Protein AF-A0A6P0NH80-F1 (afdb_monomer_lite)

Foldseek 3Di:
DKDFDADPVCNVCGQHPCRCVDPVLVCCVVCVVVVQKDQPAPPPDPVPDDHGSRMIDHCPDPVSVCVPCPPNDDDDDPDDPPDDDDPDDDD

Sequence (91 aa):
YAIDIGDAMTPATNLNPEFENTAAFKWLEKNAAFYSFELSFPRDNPQGISYEPWHWRFVGDTKSLETFYKGKKPTPAPSPPSETPKFEDEV

Radius of gyration: 17.49 Å; chains: 1; bounding box: 55×38×39 Å

pLDDT: mean 85.86, std 18.64, range [38.41, 98.75]

Secondary structure (DSSP, 8-state):
-EEE---TT-GGGTTSGGGGGSHHHHHHHHHGGGGTEEESS-TT-TT-PPP-TTEEEE--SHHHHHHHHTTS--PPPPPPP----------

Structure (mmCIF, N/CA/C/O backbone):
data_AF-A0A6P0NH80-F1
#
_entry.id   AF-A0A6P0NH80-F1
#
loop_
_atom_site.group_PDB
_atom_site.id
_atom_site.type_symbol
_atom_site.label_atom_id
_atom_site.label_alt_id
_atom_site.label_comp_id
_atom_site.label_asym_id
_atom_site.label_entity_id
_atom_site.label_seq_id
_atom_site.pdbx_PDB_ins_code
_atom_site.Cartn_x
_atom_site.Cartn_y
_atom_site.Cartn_z
_atom_site.occupancy
_atom_site.B_iso_or_equiv
_atom_site.auth_seq_id
_atom_site.auth_comp_id
_atom_site.auth_asym_id
_atom_site.auth_atom_id
_atom_site.pdbx_PDB_model_num
ATOM 1 N N . TYR A 1 1 ? -2.667 -0.599 11.999 1.00 86.50 1 TYR A N 1
ATOM 2 C CA . TYR A 1 1 ? -1.484 -1.418 11.675 1.00 86.50 1 TYR A CA 1
ATOM 3 C C . TYR A 1 1 ? -1.196 -1.297 10.192 1.00 86.50 1 TYR A C 1
ATOM 5 O O . TYR A 1 1 ? -2.162 -1.178 9.447 1.00 86.50 1 TYR A O 1
ATOM 13 N N . ALA A 1 2 ? 0.069 -1.289 9.773 1.00 95.19 2 ALA A N 1
ATOM 14 C CA . ALA A 1 2 ? 0.437 -1.178 8.362 1.00 95.19 2 ALA A CA 1
ATOM 15 C C . ALA A 1 2 ? 1.689 -1.995 8.030 1.00 95.19 2 ALA A C 1
ATOM 17 O O . ALA A 1 2 ? 2.459 -2.333 8.932 1.00 95.19 2 ALA A O 1
ATOM 18 N N . ILE A 1 3 ? 1.841 -2.322 6.750 1.00 97.38 3 ILE A N 1
ATOM 19 C CA . ILE A 1 3 ? 2.942 -3.101 6.190 1.00 97.38 3 ILE A CA 1
ATOM 20 C C . ILE A 1 3 ? 3.300 -2.569 4.801 1.00 97.38 3 ILE A C 1
ATOM 22 O O . ILE A 1 3 ? 2.416 -2.165 4.042 1.00 97.38 3 ILE A O 1
ATOM 26 N N . ASP A 1 4 ? 4.590 -2.620 4.475 1.00 98.44 4 ASP A N 1
ATOM 27 C CA . ASP A 1 4 ? 5.087 -2.348 3.132 1.00 98.44 4 ASP A CA 1
ATOM 28 C C . ASP A 1 4 ? 5.225 -3.662 2.354 1.00 98.44 4 ASP A C 1
ATOM 30 O O . ASP A 1 4 ? 5.849 -4.617 2.824 1.00 98.44 4 ASP A O 1
ATOM 34 N N . ILE A 1 5 ? 4.620 -3.719 1.170 1.00 98.19 5 ILE A N 1
ATOM 35 C CA . ILE A 1 5 ? 4.582 -4.898 0.302 1.00 98.19 5 ILE A CA 1
ATOM 36 C C . ILE A 1 5 ? 5.338 -4.590 -0.993 1.00 98.19 5 ILE A C 1
ATOM 38 O O . ILE A 1 5 ? 5.202 -3.510 -1.563 1.00 98.19 5 ILE A O 1
ATOM 42 N N . GLY A 1 6 ? 6.131 -5.556 -1.455 1.00 97.69 6 GLY A N 1
ATOM 43 C CA . GLY A 1 6 ? 6.854 -5.509 -2.726 1.00 97.69 6 GLY A CA 1
ATOM 44 C C . GLY A 1 6 ? 6.518 -6.694 -3.632 1.00 97.69 6 GLY A C 1
ATOM 45 O O . GLY A 1 6 ? 5.787 -7.602 -3.233 1.00 97.69 6 GLY A O 1
ATOM 46 N N . ASP A 1 7 ? 7.071 -6.701 -4.846 1.00 98.06 7 ASP A N 1
ATOM 47 C CA . ASP A 1 7 ? 6.930 -7.811 -5.797 1.00 98.06 7 ASP A CA 1
ATOM 48 C C . ASP A 1 7 ? 8.249 -8.591 -5.860 1.00 98.06 7 ASP A C 1
ATOM 50 O O . ASP A 1 7 ? 9.293 -8.059 -6.243 1.00 98.06 7 ASP A O 1
ATOM 54 N N . ALA A 1 8 ? 8.205 -9.872 -5.492 1.00 97.19 8 ALA A N 1
ATOM 55 C CA . ALA A 1 8 ? 9.375 -10.744 -5.520 1.00 97.19 8 ALA A CA 1
ATOM 56 C C . ALA A 1 8 ? 9.933 -10.953 -6.940 1.00 97.19 8 ALA A C 1
ATOM 58 O O . ALA A 1 8 ? 11.128 -11.208 -7.091 1.00 97.19 8 ALA A O 1
ATOM 59 N N . MET A 1 9 ? 9.094 -10.833 -7.974 1.00 97.94 9 MET A N 1
ATOM 60 C CA . MET A 1 9 ? 9.496 -10.985 -9.375 1.00 97.94 9 MET A CA 1
ATOM 61 C C . MET A 1 9 ? 10.122 -9.711 -9.947 1.00 97.94 9 MET A C 1
ATOM 63 O O . MET A 1 9 ? 10.865 -9.780 -10.925 1.00 97.94 9 MET A O 1
ATOM 67 N N . THR A 1 10 ? 9.860 -8.554 -9.337 1.00 97.50 10 THR A N 1
ATOM 68 C CA . THR A 1 10 ? 10.414 -7.258 -9.750 1.00 97.50 10 THR A CA 1
ATOM 69 C C . THR A 1 10 ? 10.933 -6.466 -8.545 1.00 97.50 10 THR A C 1
ATOM 71 O O . THR A 1 10 ? 10.484 -5.351 -8.300 1.00 97.50 10 THR A O 1
ATOM 74 N N . PRO A 1 11 ? 11.928 -6.968 -7.790 1.00 97.38 11 PRO A N 1
ATOM 75 C CA . PRO A 1 11 ? 12.356 -6.350 -6.530 1.00 97.38 11 PRO A CA 1
ATOM 76 C C . PRO A 1 11 ? 12.913 -4.926 -6.691 1.00 97.38 11 PRO A C 1
ATOM 78 O O . PRO A 1 11 ? 12.935 -4.160 -5.732 1.00 97.38 11 PRO A O 1
ATOM 81 N N . ALA A 1 12 ? 13.331 -4.550 -7.905 1.00 97.94 12 ALA A N 1
ATOM 82 C CA . ALA A 1 12 ? 13.752 -3.189 -8.236 1.00 97.94 12 ALA A CA 1
ATOM 83 C C . ALA A 1 12 ? 12.632 -2.144 -8.074 1.00 97.94 12 ALA A C 1
ATOM 85 O O . ALA A 1 12 ? 12.925 -0.957 -7.955 1.00 97.94 12 ALA A O 1
ATOM 86 N N . THR A 1 13 ? 11.363 -2.564 -8.059 1.00 98.31 13 THR A N 1
ATOM 87 C CA . THR A 1 13 ? 10.216 -1.673 -7.846 1.00 98.31 13 THR A CA 1
ATOM 88 C C . THR A 1 13 ? 9.837 -1.535 -6.370 1.00 98.31 13 THR A C 1
ATOM 90 O O . THR A 1 13 ? 8.898 -0.813 -6.058 1.00 98.31 13 THR A O 1
ATOM 93 N N . ASN A 1 14 ? 10.505 -2.230 -5.445 1.00 97.69 14 ASN A N 1
ATOM 94 C CA . ASN A 1 14 ? 10.161 -2.161 -4.023 1.00 97.69 14 ASN A CA 1
ATOM 95 C C . ASN A 1 14 ? 10.363 -0.741 -3.477 1.00 97.69 14 ASN A C 1
ATOM 97 O O . ASN A 1 14 ? 11.380 -0.109 -3.757 1.00 97.69 14 ASN A O 1
ATOM 101 N N . LEU A 1 15 ? 9.402 -0.266 -2.675 1.00 97.69 15 LEU A N 1
ATOM 102 C CA . LEU A 1 15 ? 9.395 1.091 -2.105 1.00 97.69 15 LEU A CA 1
ATOM 103 C C . LEU A 1 15 ? 9.529 2.203 -3.166 1.00 97.69 15 LEU A C 1
ATOM 105 O O . LEU A 1 15 ? 10.076 3.273 -2.905 1.00 97.69 15 LEU A O 1
ATOM 109 N N . ASN A 1 16 ? 9.063 1.932 -4.386 1.00 98.00 16 ASN A N 1
ATOM 110 C CA . ASN A 1 16 ? 9.118 2.842 -5.520 1.00 98.00 16 ASN A CA 1
ATOM 111 C C . ASN A 1 16 ? 7.715 2.969 -6.144 1.00 98.00 16 ASN A C 1
ATOM 113 O O . ASN A 1 16 ? 6.995 1.967 -6.193 1.00 98.00 16 ASN A O 1
ATOM 117 N N . PRO A 1 17 ? 7.302 4.155 -6.639 1.00 98.25 17 PRO A N 1
ATOM 118 C CA . PRO A 1 17 ? 6.026 4.320 -7.338 1.00 98.25 17 PRO A CA 1
ATOM 119 C C . PRO A 1 17 ? 5.801 3.325 -8.484 1.00 98.25 17 PRO A C 1
ATOM 121 O O . PRO A 1 17 ? 4.671 2.894 -8.694 1.00 98.25 17 PRO A O 1
ATOM 124 N N . GLU A 1 18 ? 6.870 2.872 -9.145 1.00 98.44 18 GLU A N 1
ATOM 125 C CA . GLU A 1 18 ? 6.819 1.841 -10.190 1.00 98.44 18 GLU A CA 1
ATOM 126 C C . GLU A 1 18 ? 6.262 0.490 -9.708 1.00 98.44 18 GLU A C 1
ATOM 128 O O . GLU A 1 18 ? 5.876 -0.341 -10.533 1.00 98.44 18 GLU A O 1
ATOM 133 N N . PHE A 1 19 ? 6.159 0.257 -8.391 1.00 98.69 19 PHE A N 1
ATOM 134 C CA . PHE A 1 19 ? 5.468 -0.911 -7.841 1.00 98.69 19 PHE A CA 1
ATOM 135 C C . PHE A 1 19 ? 4.031 -1.020 -8.359 1.00 98.69 19 PHE A C 1
ATOM 137 O O . PHE A 1 19 ? 3.542 -2.132 -8.553 1.00 98.69 19 PHE A O 1
ATOM 144 N N . GLU A 1 20 ? 3.373 0.102 -8.666 1.00 98.56 20 GLU A N 1
ATOM 145 C CA . GLU A 1 20 ? 2.001 0.095 -9.178 1.00 98.56 20 GLU A CA 1
ATOM 146 C C . GLU A 1 20 ? 1.837 -0.665 -10.506 1.00 98.56 20 GLU A C 1
ATOM 148 O O . GLU A 1 20 ? 0.778 -1.217 -10.811 1.00 98.56 20 GLU A O 1
ATOM 153 N N . ASN A 1 21 ? 2.914 -0.757 -11.288 1.00 98.38 21 ASN A N 1
ATOM 154 C CA . ASN A 1 21 ? 2.910 -1.412 -12.592 1.00 98.38 21 ASN A CA 1
ATOM 155 C C . ASN A 1 21 ? 3.040 -2.945 -12.495 1.00 98.38 21 ASN A C 1
ATOM 157 O O . ASN A 1 21 ? 2.821 -3.655 -13.487 1.00 98.38 21 ASN A O 1
ATOM 161 N N . THR A 1 22 ? 3.351 -3.465 -11.306 1.00 98.62 22 THR A N 1
ATOM 162 C CA . THR A 1 22 ? 3.654 -4.880 -11.052 1.00 98.62 22 THR A CA 1
ATOM 163 C C . THR A 1 22 ? 2.415 -5.772 -10.987 1.00 98.62 22 THR A C 1
ATOM 165 O O . THR A 1 22 ? 1.274 -5.309 -10.896 1.00 98.62 22 THR A O 1
ATOM 168 N N . ALA A 1 23 ? 2.626 -7.089 -11.042 1.00 98.50 23 ALA A N 1
ATOM 169 C CA . ALA A 1 23 ? 1.541 -8.052 -10.875 1.00 98.50 23 ALA A CA 1
ATOM 170 C C . ALA A 1 23 ? 1.051 -8.091 -9.420 1.00 98.50 23 ALA A C 1
ATOM 172 O O . ALA A 1 23 ? -0.158 -8.184 -9.191 1.00 98.50 23 ALA A O 1
ATOM 173 N N . ALA A 1 24 ? 1.965 -7.970 -8.451 1.00 98.38 24 ALA A N 1
ATOM 174 C CA . ALA A 1 24 ? 1.622 -7.940 -7.033 1.00 98.38 24 ALA A CA 1
ATOM 175 C C . ALA A 1 24 ? 0.706 -6.757 -6.685 1.00 98.38 24 ALA A C 1
ATOM 177 O O . ALA A 1 24 ? -0.334 -6.960 -6.058 1.00 98.38 24 ALA A O 1
ATOM 178 N N . PHE A 1 25 ? 1.020 -5.541 -7.145 1.00 98.56 25 PHE A N 1
ATOM 179 C CA . PHE A 1 25 ? 0.165 -4.380 -6.879 1.00 98.56 25 PHE A CA 1
ATOM 180 C C . PHE A 1 25 ? -1.225 -4.520 -7.508 1.00 98.56 25 PHE A C 1
ATOM 182 O O . PHE A 1 25 ? -2.231 -4.320 -6.830 1.00 98.56 25 PHE A O 1
ATOM 189 N N . LYS A 1 26 ? -1.306 -4.968 -8.767 1.00 98.62 26 LYS A N 1
ATOM 190 C CA . LYS A 1 26 ? -2.594 -5.224 -9.442 1.00 98.62 26 LYS A CA 1
ATOM 191 C C . LYS A 1 26 ? -3.433 -6.280 -8.724 1.00 98.62 26 LYS A C 1
ATOM 193 O O . LYS A 1 26 ? -4.662 -6.249 -8.796 1.00 98.62 26 LYS A O 1
ATOM 198 N N . TRP A 1 27 ? -2.791 -7.244 -8.063 1.00 98.50 27 TRP A N 1
ATOM 199 C CA . TRP A 1 27 ? -3.488 -8.193 -7.203 1.00 98.50 27 TRP A CA 1
ATOM 200 C C . TRP A 1 27 ? -3.999 -7.512 -5.930 1.00 98.50 27 TRP A C 1
ATOM 202 O O . TRP A 1 27 ? -5.162 -7.707 -5.577 1.00 98.50 27 TRP A O 1
ATOM 212 N N . LEU A 1 28 ? -3.188 -6.676 -5.277 1.00 98.62 28 LEU A N 1
ATOM 213 C CA . LEU A 1 28 ? -3.593 -5.940 -4.077 1.00 98.62 28 LEU A CA 1
ATOM 214 C C . LEU A 1 28 ? -4.776 -5.006 -4.348 1.00 98.62 28 LEU A C 1
ATOM 216 O O . LEU A 1 28 ? -5.754 -5.071 -3.611 1.00 98.62 28 LEU A O 1
ATOM 220 N N . GLU A 1 29 ? -4.764 -4.231 -5.436 1.00 98.19 29 GLU A N 1
ATOM 221 C CA . GLU A 1 29 ? -5.899 -3.365 -5.803 1.00 98.19 29 GLU A CA 1
ATOM 222 C C . GLU A 1 29 ? -7.229 -4.123 -5.890 1.00 98.19 29 GLU A C 1
ATOM 224 O O . GLU A 1 29 ? -8.273 -3.599 -5.506 1.00 98.19 29 GLU A O 1
ATOM 229 N N . LYS A 1 30 ? -7.201 -5.374 -6.362 1.00 98.31 30 LYS A N 1
ATOM 230 C CA . LYS A 1 30 ? -8.404 -6.201 -6.533 1.00 98.31 30 LYS A CA 1
ATOM 231 C C . LYS A 1 30 ? -8.817 -6.957 -5.272 1.00 98.31 30 LYS A C 1
ATOM 233 O O . LYS A 1 30 ? -9.993 -7.274 -5.129 1.00 98.31 30 LYS A O 1
ATOM 238 N N . ASN A 1 31 ? -7.871 -7.294 -4.393 1.00 98.44 31 ASN A N 1
ATOM 239 C CA . ASN A 1 31 ? -8.094 -8.274 -3.324 1.00 98.44 31 ASN A CA 1
ATOM 240 C C . ASN A 1 31 ? -7.907 -7.716 -1.911 1.00 98.44 31 ASN A C 1
ATOM 242 O O . ASN A 1 31 ? -8.469 -8.272 -0.972 1.00 98.44 31 ASN A O 1
ATOM 246 N N . ALA A 1 32 ? -7.146 -6.638 -1.718 1.00 98.12 32 ALA A N 1
ATOM 247 C CA . ALA A 1 32 ? -6.768 -6.161 -0.387 1.00 98.12 32 ALA A CA 1
ATOM 248 C C . ALA A 1 32 ? -7.983 -5.883 0.509 1.00 98.12 32 ALA A C 1
ATOM 250 O O . ALA A 1 32 ? -7.997 -6.313 1.662 1.00 98.12 32 ALA A O 1
ATOM 251 N N . ALA A 1 33 ? -9.039 -5.273 -0.039 1.00 96.38 33 ALA A N 1
ATOM 252 C CA . ALA A 1 33 ? -10.264 -4.984 0.704 1.00 96.38 33 ALA A CA 1
ATOM 253 C C . ALA A 1 33 ? -10.938 -6.253 1.262 1.00 96.38 33 ALA A C 1
ATOM 255 O O . ALA A 1 33 ? -11.432 -6.235 2.388 1.00 96.38 33 ALA A O 1
ATOM 256 N N . PHE A 1 34 ? -10.897 -7.375 0.530 1.00 96.81 34 PHE A N 1
ATOM 257 C CA . PHE A 1 34 ? -11.424 -8.665 0.998 1.00 96.81 34 PHE A CA 1
ATOM 258 C C . PHE A 1 34 ? -10.683 -9.170 2.245 1.00 96.81 34 PHE A C 1
ATOM 260 O O . PHE A 1 34 ? -11.283 -9.751 3.145 1.00 96.81 34 PHE A O 1
ATOM 267 N N . TYR A 1 35 ? -9.386 -8.877 2.337 1.00 96.69 35 TYR A N 1
ATOM 268 C CA . TYR A 1 35 ? -8.547 -9.192 3.494 1.00 96.69 35 TYR A CA 1
ATOM 269 C C . TYR A 1 35 ? -8.478 -8.050 4.516 1.00 96.69 35 TYR A C 1
ATOM 271 O O . TYR A 1 35 ? -7.629 -8.065 5.406 1.00 96.69 35 TYR A O 1
ATOM 279 N N . SER A 1 36 ? -9.385 -7.074 4.417 1.00 96.25 36 SER A N 1
ATOM 280 C CA . SER A 1 36 ? -9.446 -5.899 5.291 1.00 96.25 36 SER A CA 1
ATOM 281 C C . SER A 1 36 ? -8.183 -5.033 5.265 1.00 96.25 36 SER A C 1
ATOM 283 O O . SER A 1 36 ? -7.793 -4.474 6.290 1.00 96.25 36 SER A O 1
ATOM 285 N N . PHE A 1 37 ? -7.551 -4.906 4.100 1.00 97.31 37 PHE A N 1
ATOM 286 C CA . PHE A 1 37 ? -6.476 -3.954 3.844 1.00 97.31 37 PHE A CA 1
ATOM 287 C C . PHE A 1 37 ? -6.913 -2.862 2.869 1.00 97.31 37 PHE A C 1
ATOM 289 O O . PHE A 1 37 ? -7.672 -3.107 1.933 1.00 97.31 37 PHE A O 1
ATOM 296 N N . GLU A 1 38 ? -6.372 -1.663 3.051 1.00 96.88 38 GLU A N 1
ATOM 297 C CA . GLU A 1 38 ? -6.509 -0.552 2.110 1.00 96.88 38 GLU A CA 1
ATOM 298 C C . GLU A 1 38 ? -5.182 0.190 1.938 1.00 96.88 38 GLU A C 1
ATOM 300 O O . GLU A 1 38 ? -4.319 0.168 2.822 1.00 96.88 38 GLU A O 1
ATOM 305 N N . LEU A 1 39 ? -5.023 0.858 0.797 1.00 97.88 39 LEU A N 1
ATOM 306 C CA . LEU A 1 39 ? -3.841 1.660 0.515 1.00 97.88 39 LEU A CA 1
ATOM 307 C C . LEU A 1 39 ? -3.825 2.892 1.425 1.00 97.88 39 LEU A C 1
ATOM 309 O O . LEU A 1 39 ? -4.794 3.656 1.462 1.00 97.88 39 LEU A O 1
ATOM 313 N N . SER A 1 40 ? -2.733 3.109 2.161 1.00 96.50 40 SER A N 1
ATOM 314 C CA . SER A 1 40 ? -2.712 4.210 3.130 1.00 96.50 40 SER A CA 1
ATOM 315 C C . SER A 1 40 ? -2.632 5.580 2.480 1.00 96.50 40 SER A C 1
ATOM 317 O O . SER A 1 4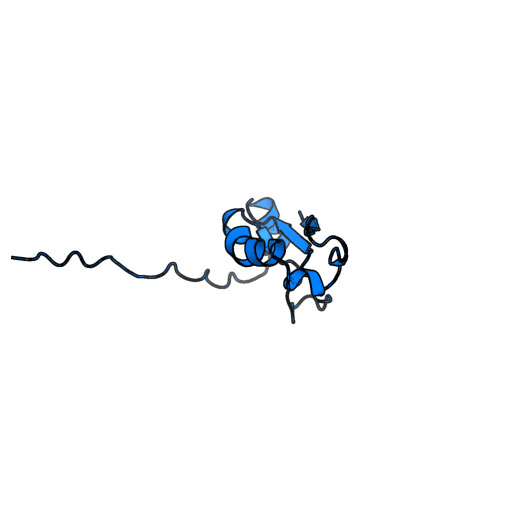0 ? -3.278 6.509 2.974 1.00 96.50 40 SER A O 1
ATOM 319 N N . PHE A 1 41 ? -1.833 5.692 1.417 1.00 97.25 41 PHE A N 1
ATOM 320 C CA . PHE A 1 41 ? -1.476 6.952 0.770 1.00 97.25 41 PHE A CA 1
ATOM 321 C C . PHE A 1 41 ? -1.730 6.873 -0.743 1.00 97.25 41 PHE A C 1
ATOM 323 O O . PHE A 1 41 ? -0.784 6.803 -1.530 1.00 97.25 41 PHE A O 1
ATOM 330 N N . PRO A 1 42 ? -3.006 6.857 -1.179 1.00 97.00 42 PRO A N 1
ATOM 331 C CA . PRO A 1 42 ? -3.338 7.018 -2.590 1.00 97.00 42 PRO A CA 1
ATOM 332 C C . PRO A 1 42 ? -2.917 8.404 -3.097 1.00 97.00 42 PRO A C 1
ATOM 334 O O . PRO A 1 42 ? -2.620 9.315 -2.315 1.00 97.00 42 PRO A O 1
ATOM 337 N N . ARG A 1 43 ? -2.925 8.575 -4.422 1.00 96.69 43 ARG A N 1
ATOM 338 C CA . ARG A 1 43 ? -2.790 9.901 -5.037 1.00 96.69 43 ARG A CA 1
ATOM 339 C C . ARG A 1 43 ? -3.835 10.850 -4.450 1.00 96.69 43 ARG A C 1
ATOM 341 O O . ARG A 1 43 ? -4.960 10.437 -4.176 1.00 96.69 43 ARG A O 1
ATOM 348 N N . ASP A 1 44 ? -3.423 12.092 -4.217 1.00 94.88 44 ASP A N 1
ATOM 349 C CA . ASP A 1 44 ? -4.275 13.158 -3.681 1.00 94.88 44 ASP A CA 1
ATOM 350 C C . ASP A 1 44 ? -4.935 12.830 -2.326 1.00 94.88 44 ASP A C 1
ATOM 352 O O . ASP A 1 44 ? -6.011 13.333 -1.994 1.00 94.88 44 ASP A O 1
ATOM 356 N N . ASN A 1 45 ? -4.297 11.982 -1.508 1.00 93.19 45 ASN A N 1
ATOM 357 C CA . ASN A 1 45 ? -4.797 11.694 -0.168 1.00 93.19 45 ASN A CA 1
ATOM 358 C C . ASN A 1 45 ? -4.841 12.975 0.697 1.00 93.19 45 ASN A C 1
ATOM 360 O O . ASN A 1 45 ? -3.936 13.812 0.638 1.00 93.19 45 ASN A O 1
ATOM 364 N N . PRO A 1 46 ? -5.848 13.122 1.576 1.00 90.25 46 PRO A N 1
ATOM 365 C CA . PRO A 1 46 ? -6.041 14.334 2.377 1.00 90.25 46 PRO A CA 1
ATOM 366 C C . PRO A 1 46 ? -4.955 14.559 3.437 1.00 90.25 46 PRO A C 1
ATOM 368 O O . PRO A 1 46 ? -4.949 15.598 4.091 1.00 90.25 46 PRO A O 1
ATOM 371 N N . GLN A 1 47 ? -4.064 13.587 3.651 1.00 92.00 47 GLN A N 1
ATOM 372 C CA . GLN A 1 47 ? -2.965 13.701 4.609 1.00 92.00 47 GLN A CA 1
ATOM 373 C C . GLN A 1 47 ? -1.768 14.457 4.011 1.00 92.00 47 GLN A C 1
ATOM 375 O O . GLN A 1 47 ? -0.857 14.807 4.756 1.00 92.00 47 GLN A O 1
ATOM 380 N N . GLY A 1 48 ? -1.765 14.721 2.697 1.00 94.69 48 GLY A N 1
ATOM 381 C CA . GLY A 1 48 ? -0.680 15.433 2.016 1.00 94.69 48 GLY A CA 1
ATOM 382 C C . GLY A 1 48 ? 0.620 14.631 1.927 1.00 94.69 48 GLY A C 1
ATOM 383 O O . GLY A 1 48 ? 1.679 15.210 1.699 1.00 94.69 48 GLY A O 1
ATOM 384 N N . ILE A 1 49 ? 0.551 13.314 2.130 1.00 96.38 49 ILE A N 1
ATOM 385 C CA . ILE A 1 49 ? 1.696 12.410 1.995 1.00 96.38 49 ILE A CA 1
ATOM 386 C C . ILE A 1 49 ? 1.841 12.013 0.527 1.00 96.38 49 ILE A C 1
ATOM 388 O O . ILE A 1 49 ? 0.842 11.888 -0.184 1.00 96.38 49 ILE A O 1
ATOM 392 N N . SER A 1 50 ? 3.078 11.822 0.070 1.00 97.50 50 SER A N 1
ATOM 393 C CA . SER A 1 50 ? 3.366 11.327 -1.277 1.00 97.50 50 SER A CA 1
ATOM 394 C C . SER A 1 50 ? 2.642 10.009 -1.562 1.00 97.50 50 SER A C 1
ATOM 396 O O . SER A 1 50 ? 2.292 9.262 -0.654 1.00 97.50 50 SER A O 1
ATOM 398 N N . TYR A 1 51 ? 2.415 9.719 -2.840 1.00 98.38 51 TYR A N 1
ATOM 399 C CA . TYR A 1 51 ? 1.844 8.443 -3.251 1.00 98.38 51 TYR A CA 1
ATOM 400 C C . TYR A 1 51 ? 2.805 7.287 -2.930 1.00 98.38 51 TYR A C 1
ATOM 402 O O . TYR A 1 51 ? 3.941 7.281 -3.406 1.00 98.38 51 TYR A O 1
ATOM 410 N N . GLU A 1 52 ? 2.330 6.309 -2.156 1.00 98.44 52 GLU A N 1
ATOM 411 C CA . GLU A 1 52 ? 3.117 5.151 -1.709 1.00 98.44 52 GLU A CA 1
ATOM 412 C C . GLU A 1 52 ? 2.378 3.837 -2.023 1.00 98.44 52 GLU A C 1
ATOM 414 O O . GLU A 1 52 ? 1.732 3.269 -1.139 1.00 98.44 5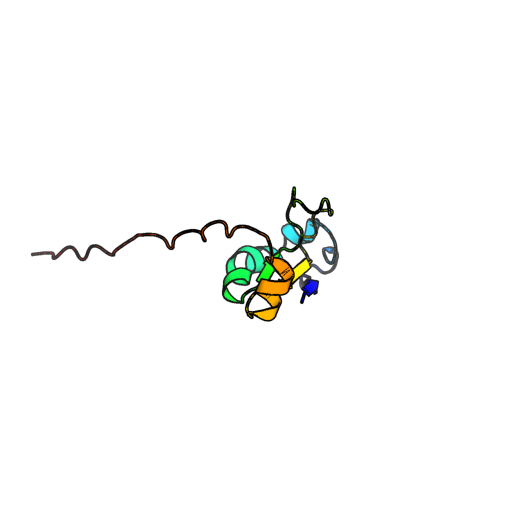2 GLU A O 1
ATOM 419 N N . PRO A 1 53 ? 2.448 3.315 -3.266 1.00 98.56 53 PRO A N 1
ATOM 420 C CA . PRO A 1 53 ? 1.721 2.105 -3.676 1.00 98.56 53 PRO A CA 1
ATOM 421 C C . PRO A 1 53 ? 2.090 0.842 -2.882 1.00 98.56 53 PRO A C 1
ATOM 423 O O . PRO A 1 53 ? 1.352 -0.145 -2.886 1.00 98.56 53 PRO A O 1
ATOM 426 N N . TRP A 1 54 ? 3.235 0.849 -2.203 1.00 98.75 54 TRP A N 1
ATOM 427 C CA . TRP A 1 54 ? 3.709 -0.260 -1.379 1.00 98.75 54 TRP A CA 1
ATOM 428 C C . TRP A 1 54 ? 3.077 -0.296 0.019 1.00 98.75 54 TRP A C 1
ATOM 430 O O . TRP A 1 54 ? 3.152 -1.339 0.660 1.00 98.75 54 TRP A O 1
ATOM 440 N N . HIS A 1 55 ? 2.453 0.786 0.504 1.00 98.62 55 HIS A N 1
ATOM 441 C CA . HIS A 1 55 ? 2.080 0.924 1.915 1.00 98.62 55 HIS A CA 1
ATOM 442 C C . HIS A 1 55 ? 0.592 0.637 2.179 1.00 98.62 55 HIS A C 1
ATOM 444 O O . HIS A 1 55 ? -0.290 1.452 1.884 1.00 98.62 55 HIS A O 1
ATOM 450 N N . TRP A 1 56 ? 0.301 -0.495 2.824 1.00 98.25 56 TRP A N 1
ATOM 451 C CA . TRP A 1 56 ? -1.064 -0.986 3.052 1.00 98.25 56 TRP A CA 1
ATOM 452 C C . TRP A 1 56 ? -1.384 -1.094 4.542 1.00 98.25 56 TRP A C 1
ATOM 454 O O . TRP A 1 56 ? -0.596 -1.625 5.327 1.00 98.25 56 TRP A O 1
ATOM 464 N N . ARG A 1 57 ? -2.568 -0.623 4.951 1.00 97.00 57 ARG A N 1
ATOM 465 C CA . ARG A 1 57 ? -3.034 -0.689 6.345 1.00 97.00 57 ARG A CA 1
ATOM 466 C C . ARG A 1 57 ? -4.193 -1.650 6.528 1.00 97.00 57 ARG A C 1
ATOM 468 O O . ARG A 1 57 ? -5.086 -1.713 5.695 1.00 97.00 57 ARG A O 1
ATOM 475 N N . PHE A 1 58 ? -4.187 -2.350 7.658 1.00 96.19 58 PHE A N 1
ATOM 476 C CA . PHE A 1 58 ? -5.279 -3.222 8.081 1.00 96.19 58 PHE A CA 1
ATOM 477 C C . PHE A 1 58 ? -6.377 -2.422 8.787 1.00 96.19 58 PHE A C 1
ATOM 479 O O . PHE A 1 58 ? -6.071 -1.662 9.709 1.00 96.19 58 PHE A O 1
ATOM 486 N N . VAL A 1 59 ? -7.633 -2.643 8.400 1.00 94.81 59 VAL A N 1
ATOM 487 C CA . VAL A 1 59 ? -8.835 -1.947 8.897 1.00 94.81 59 VAL A CA 1
ATOM 488 C C . VAL A 1 59 ? -9.935 -2.905 9.388 1.00 94.81 59 VAL A C 1
ATOM 490 O O . VAL A 1 59 ? -11.078 -2.497 9.559 1.00 94.81 59 VAL A O 1
ATOM 493 N N . GLY A 1 60 ? -9.620 -4.188 9.597 1.00 91.75 60 GLY A N 1
ATOM 494 C CA . GLY A 1 60 ? -10.624 -5.239 9.826 1.00 91.75 60 GLY A CA 1
ATOM 495 C C . GLY A 1 60 ? -11.123 -5.417 11.261 1.00 91.75 60 GLY A C 1
ATOM 496 O O . GLY A 1 60 ? -12.042 -6.202 11.479 1.00 91.75 60 GLY A O 1
ATOM 497 N N . ASP A 1 61 ? -10.546 -4.729 12.250 1.00 90.06 61 ASP A N 1
ATOM 498 C CA . ASP A 1 61 ? -10.988 -4.816 13.649 1.00 90.06 61 ASP A CA 1
ATOM 499 C C . ASP A 1 61 ? -11.499 -3.469 14.192 1.00 90.06 61 ASP A C 1
ATOM 501 O O . ASP A 1 61 ? -11.120 -2.396 13.715 1.00 90.06 61 ASP A O 1
ATOM 505 N N . THR A 1 62 ? -12.354 -3.501 15.220 1.00 89.81 62 THR A N 1
ATOM 506 C CA . THR A 1 62 ? -12.953 -2.289 15.813 1.00 89.81 62 THR A CA 1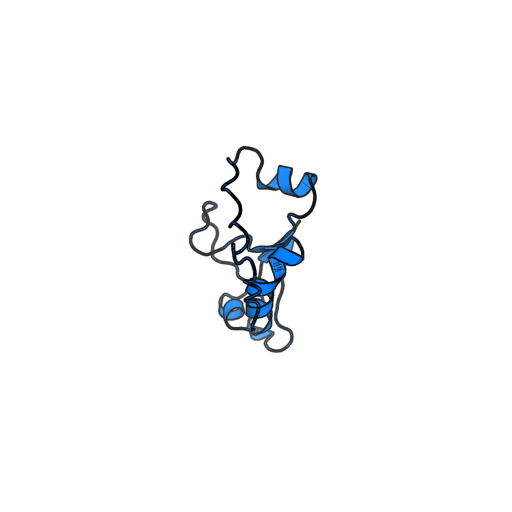
ATOM 507 C C . THR A 1 62 ? -11.902 -1.273 16.251 1.00 89.81 62 THR A C 1
ATOM 509 O O . THR A 1 62 ? -12.096 -0.069 16.095 1.00 89.81 62 THR A O 1
ATOM 512 N N . LYS A 1 63 ? -10.767 -1.748 16.772 1.00 88.56 63 LYS A N 1
ATOM 513 C CA . LYS A 1 63 ? -9.684 -0.886 17.246 1.00 88.56 63 LYS A CA 1
ATOM 514 C C . LYS A 1 63 ? -9.021 -0.147 16.085 1.00 88.56 63 LYS A C 1
ATOM 516 O O . LYS A 1 63 ? -8.734 1.040 16.205 1.00 88.56 63 LYS A O 1
ATOM 521 N N . SER A 1 64 ? -8.783 -0.820 14.967 1.00 89.94 64 SER A N 1
ATOM 522 C CA . SER A 1 64 ? -8.230 -0.255 13.741 1.00 89.94 64 SER A CA 1
ATOM 523 C C . SER A 1 64 ? -9.201 0.747 13.125 1.00 89.94 64 SER A C 1
ATOM 525 O O . SER A 1 64 ? -8.799 1.875 12.850 1.00 89.94 64 SER A O 1
ATOM 527 N N . LEU A 1 65 ? -10.490 0.406 13.036 1.00 87.81 65 LEU A N 1
ATOM 528 C CA . LEU A 1 65 ? -11.527 1.317 12.556 1.00 87.81 65 LEU A CA 1
ATOM 529 C C . LEU A 1 65 ? -11.602 2.586 13.410 1.00 87.81 65 LEU A C 1
ATOM 531 O O . LEU A 1 65 ? -11.609 3.691 12.869 1.00 87.81 65 LEU A O 1
ATOM 535 N N . GLU A 1 66 ? -11.592 2.450 14.738 1.00 89.00 66 GLU A N 1
ATOM 536 C CA . GLU A 1 66 ? -11.547 3.603 15.637 1.00 89.00 66 GLU A CA 1
ATOM 537 C C . GLU A 1 66 ? -10.252 4.403 15.444 1.00 89.00 66 GLU A C 1
ATOM 539 O O . GLU A 1 66 ? -10.289 5.625 15.331 1.00 89.00 66 GLU A O 1
ATOM 544 N N . THR A 1 67 ? -9.104 3.735 15.341 1.00 89.25 67 THR A N 1
ATOM 545 C CA . THR A 1 67 ? -7.810 4.406 15.150 1.00 89.25 67 THR A CA 1
ATOM 546 C C . THR A 1 67 ? -7.787 5.249 13.870 1.00 89.25 67 THR A C 1
ATOM 548 O O . THR A 1 67 ? -7.232 6.346 13.877 1.00 89.25 67 THR A O 1
ATOM 551 N N . PHE A 1 68 ? -8.387 4.767 12.777 1.00 84.31 68 PHE A N 1
ATOM 552 C CA . PHE A 1 68 ? -8.258 5.391 11.454 1.00 84.31 68 PHE A CA 1
ATOM 553 C C . PHE A 1 68 ? -9.412 6.310 11.050 1.00 84.31 68 PHE A C 1
ATOM 555 O O . PHE A 1 68 ? -9.203 7.249 10.272 1.00 84.31 68 PHE A O 1
ATOM 562 N N . TYR A 1 69 ? -10.618 6.067 11.563 1.00 84.31 69 TYR A N 1
ATOM 563 C CA . TYR A 1 69 ? -11.824 6.768 11.113 1.00 84.31 69 TYR A CA 1
ATOM 564 C C . TYR A 1 69 ? -12.573 7.515 12.216 1.00 84.31 69 TYR A C 1
ATOM 566 O O . TYR A 1 69 ? -13.606 8.127 11.937 1.00 84.31 69 TYR A O 1
ATOM 574 N N . LYS A 1 70 ? -12.074 7.545 13.456 1.00 83.94 70 LYS A N 1
ATOM 575 C CA . LYS A 1 70 ? -12.689 8.350 14.521 1.00 83.94 70 LYS A CA 1
ATOM 576 C C . LYS A 1 70 ? -12.802 9.819 14.108 1.00 83.94 70 LYS A C 1
ATOM 578 O O . LYS A 1 70 ? -11.830 10.450 13.706 1.00 83.94 70 LYS A O 1
ATOM 583 N N . GLY A 1 71 ? -14.018 10.358 14.199 1.00 73.94 71 GLY A N 1
ATOM 584 C CA . GLY A 1 71 ? -14.325 11.741 13.819 1.00 73.94 71 GLY A CA 1
ATOM 585 C C . GLY A 1 71 ? -14.513 11.982 12.315 1.00 73.94 71 GLY A C 1
ATOM 586 O O . GLY A 1 71 ? -14.879 13.093 11.935 1.00 73.94 71 GLY A O 1
ATOM 587 N N . LYS A 1 72 ? -14.335 10.969 11.453 1.00 71.06 72 LYS A N 1
ATOM 588 C CA . LYS A 1 72 ? -14.739 11.032 10.040 1.00 71.06 72 LYS A CA 1
ATOM 589 C C . LYS A 1 72 ? -16.195 10.581 9.909 1.00 71.06 72 LYS A C 1
ATOM 591 O O . LYS A 1 72 ? -16.597 9.582 10.500 1.00 71.06 72 LYS A O 1
ATOM 596 N N . LYS A 1 73 ? -17.004 11.307 9.129 1.00 55.78 73 LYS A N 1
ATOM 597 C CA . LYS A 1 73 ? -18.328 10.807 8.724 1.00 55.78 73 LYS A CA 1
ATOM 598 C C . LYS A 1 73 ? -18.099 9.595 7.812 1.00 55.78 73 LYS A C 1
ATOM 600 O O . LYS A 1 73 ? -17.318 9.741 6.871 1.00 55.78 73 LYS A O 1
ATOM 605 N N . PRO A 1 74 ? -18.727 8.432 8.054 1.00 53.88 74 PRO A N 1
ATOM 606 C CA . PRO A 1 74 ? -18.613 7.316 7.130 1.00 53.88 74 PRO A CA 1
ATOM 607 C C . PRO A 1 74 ? -19.212 7.735 5.786 1.00 53.88 74 PRO A C 1
ATOM 609 O O . PRO A 1 74 ? -20.400 8.043 5.688 1.00 53.88 74 PRO A O 1
ATOM 612 N N . THR A 1 75 ? -18.379 7.788 4.751 1.00 54.03 75 THR A N 1
ATOM 613 C CA . THR A 1 75 ? -18.848 7.753 3.366 1.00 54.03 75 THR A CA 1
ATOM 614 C C . THR A 1 75 ? -19.515 6.390 3.172 1.00 54.03 75 T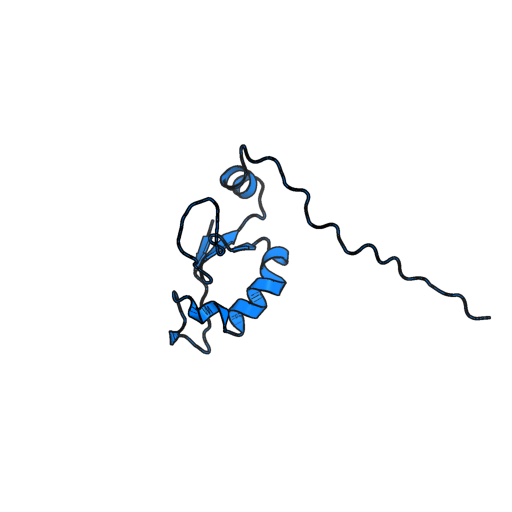HR A C 1
ATOM 616 O O . THR A 1 75 ? -18.947 5.391 3.623 1.00 54.03 75 THR A O 1
ATOM 619 N N . PRO A 1 76 ? -20.718 6.307 2.576 1.00 45.62 76 PRO A N 1
ATOM 620 C CA . PRO A 1 76 ? -21.363 5.018 2.383 1.00 45.62 76 PRO A CA 1
ATOM 621 C C . PRO A 1 76 ? -20.441 4.113 1.563 1.00 45.62 76 PRO A C 1
ATOM 623 O O . PRO A 1 76 ? -19.852 4.551 0.573 1.00 45.62 76 PRO A O 1
ATOM 626 N N . ALA A 1 77 ? -20.293 2.866 2.012 1.00 49.91 77 ALA A N 1
ATOM 627 C CA . ALA A 1 77 ? -19.591 1.840 1.256 1.00 49.91 77 ALA A CA 1
ATOM 628 C C . ALA A 1 77 ? -20.183 1.753 -0.164 1.00 49.91 77 ALA A C 1
ATOM 630 O O . ALA A 1 77 ? -21.396 1.953 -0.318 1.00 49.91 77 ALA A O 1
ATOM 631 N N . PRO A 1 78 ? -19.374 1.452 -1.198 1.00 48.00 78 PRO A N 1
ATOM 632 C CA . PRO A 1 78 ? -19.926 1.140 -2.507 1.00 48.00 78 PRO A CA 1
ATOM 633 C C . PRO A 1 78 ? -20.937 0.004 -2.338 1.00 48.00 78 PRO A C 1
ATOM 635 O O . PRO A 1 78 ? -20.630 -1.038 -1.755 1.00 48.00 78 PRO A O 1
ATOM 638 N N . SER A 1 79 ? -22.172 0.242 -2.776 1.00 38.41 79 SER A N 1
ATOM 639 C CA . SER A 1 79 ? -23.222 -0.768 -2.731 1.00 38.41 79 SER A CA 1
ATOM 640 C C . SER A 1 79 ? -22.763 -1.990 -3.533 1.00 38.41 79 SER A C 1
ATOM 642 O O . SER A 1 79 ? -22.211 -1.808 -4.622 1.00 38.41 79 SER A O 1
ATOM 644 N N . PRO A 1 80 ? -22.965 -3.224 -3.037 1.00 54.53 80 PRO A N 1
ATOM 645 C CA . PRO A 1 80 ? -22.739 -4.401 -3.863 1.00 54.53 80 PRO A CA 1
ATOM 646 C C . PRO A 1 80 ? -23.585 -4.284 -5.144 1.00 54.53 80 PRO A C 1
ATOM 648 O O . PRO A 1 80 ? -24.693 -3.732 -5.084 1.00 54.53 80 PRO A O 1
ATOM 651 N N . PRO A 1 81 ? -23.084 -4.751 -6.303 1.00 51.06 81 PRO A N 1
ATOM 652 C CA . PRO A 1 81 ? -23.831 -4.686 -7.549 1.00 51.06 81 PRO A CA 1
ATOM 653 C C . PRO A 1 81 ? -25.208 -5.320 -7.354 1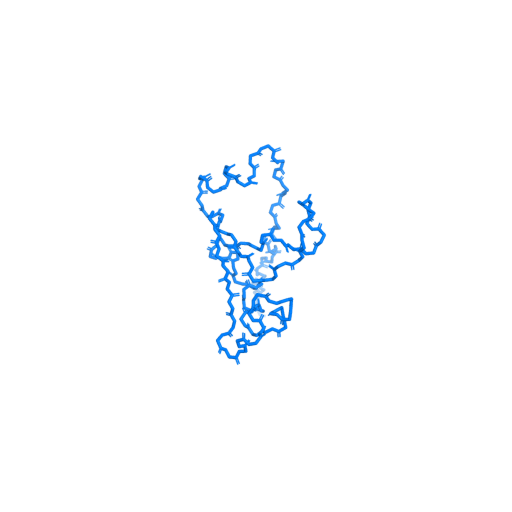.00 51.06 81 PRO A C 1
ATOM 655 O O . PRO A 1 81 ? -25.346 -6.453 -6.896 1.00 51.06 81 PRO A O 1
ATOM 658 N N . SER A 1 82 ? -26.236 -4.533 -7.652 1.00 50.28 82 SER A N 1
ATOM 659 C CA . SER A 1 82 ? -27.639 -4.917 -7.543 1.00 50.28 82 SER A CA 1
ATOM 660 C C . SER A 1 82 ? -28.054 -5.689 -8.795 1.00 50.28 82 SER A C 1
ATOM 662 O O . SER A 1 82 ? -28.906 -5.234 -9.546 1.00 50.28 82 SER A O 1
ATOM 664 N N . GLU A 1 83 ? -27.431 -6.835 -9.059 1.00 50.56 83 GLU A N 1
ATOM 665 C CA . GLU A 1 83 ? -27.904 -7.759 -10.092 1.00 50.56 83 GLU A CA 1
ATOM 666 C C . GLU A 1 83 ? -28.536 -8.970 -9.417 1.00 50.56 83 GLU A C 1
ATOM 668 O O . GLU A 1 83 ? -27.881 -9.904 -8.961 1.00 50.56 83 GLU A O 1
ATOM 673 N N . THR A 1 84 ? -29.862 -8.919 -9.316 1.00 48.09 84 THR A N 1
ATOM 674 C CA . THR A 1 84 ? -30.684 -10.105 -9.089 1.00 48.09 84 THR A CA 1
ATOM 675 C C . THR A 1 84 ? -30.608 -10.948 -10.367 1.00 48.09 84 THR A C 1
ATOM 677 O O . THR A 1 84 ? -30.920 -10.414 -11.435 1.00 48.09 84 THR A O 1
ATOM 680 N N . PRO A 1 85 ? -30.221 -12.236 -10.319 1.00 50.81 85 PRO A N 1
ATOM 681 C CA . PRO A 1 85 ? -30.309 -13.094 -11.491 1.00 50.81 85 PRO A CA 1
ATOM 682 C C . PRO A 1 85 ? -31.785 -13.229 -11.864 1.00 50.81 85 PRO A C 1
ATOM 684 O O . PRO A 1 85 ? -32.588 -13.714 -11.063 1.00 50.81 85 PRO A O 1
ATOM 687 N N . LYS A 1 86 ? -32.157 -12.779 -13.063 1.00 46.88 86 LYS A N 1
ATOM 688 C CA . LYS A 1 86 ? -33.442 -13.150 -13.650 1.00 46.88 86 LYS A CA 1
ATOM 689 C C . LYS A 1 86 ? -33.342 -14.621 -14.037 1.00 46.88 86 LYS A C 1
ATOM 691 O O . LYS A 1 86 ? -32.632 -14.963 -14.975 1.00 46.88 86 LYS A O 1
ATOM 696 N N . PHE A 1 87 ? -34.016 -15.484 -13.287 1.00 53.88 87 PHE A N 1
ATOM 697 C CA . PHE A 1 87 ? -34.400 -16.787 -13.807 1.00 53.88 87 PHE A CA 1
ATOM 698 C C . PHE A 1 87 ? -35.583 -16.532 -14.740 1.00 53.88 87 PHE A C 1
ATOM 700 O O . PHE A 1 87 ? -36.688 -16.242 -14.287 1.00 53.88 87 PHE A O 1
ATOM 707 N N . GLU A 1 88 ? -35.311 -16.508 -16.039 1.00 55.69 88 GLU A N 1
ATOM 708 C CA . GLU A 1 88 ? -36.343 -16.551 -17.068 1.00 55.69 88 GLU A CA 1
ATOM 709 C C . GLU A 1 88 ? -36.718 -18.024 -17.260 1.00 55.69 88 GLU A C 1
ATOM 711 O O . GLU A 1 88 ? -35.901 -18.831 -17.698 1.00 55.69 88 GLU A O 1
ATOM 716 N N . ASP A 1 89 ? -37.938 -18.370 -16.844 1.00 54.00 89 ASP A N 1
ATOM 717 C CA . ASP A 1 89 ? -38.564 -19.658 -17.123 1.00 54.00 89 ASP A CA 1
ATOM 718 C C . ASP A 1 89 ? -38.799 -19.775 -18.640 1.00 54.00 89 ASP A C 1
ATOM 720 O O . ASP A 1 89 ? -39.622 -19.055 -19.211 1.00 54.00 89 ASP A O 1
ATOM 724 N N . GLU A 1 90 ? -38.059 -20.669 -19.294 1.00 52.50 90 GLU A N 1
ATOM 725 C CA . GLU A 1 90 ? -38.297 -21.085 -20.677 1.00 52.50 90 GLU A CA 1
ATOM 726 C C . GLU A 1 90 ? -39.357 -22.203 -20.678 1.00 52.50 90 GLU A C 1
ATOM 728 O O . GLU A 1 90 ? -39.153 -23.275 -20.100 1.00 52.50 90 GLU A O 1
ATOM 733 N N . VAL A 1 91 ? -40.510 -21.913 -21.292 1.00 55.91 91 VAL A N 1
ATOM 73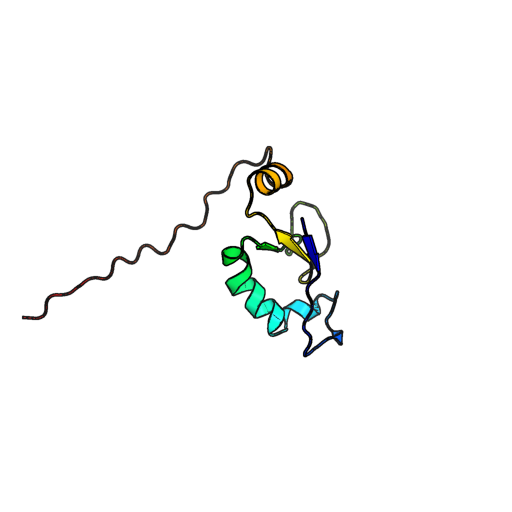4 C CA . VAL A 1 91 ? -41.565 -22.866 -21.693 1.00 55.91 91 VAL A CA 1
ATOM 735 C C . VAL A 1 91 ? -41.427 -23.204 -23.165 1.00 55.91 91 VAL A C 1
ATOM 737 O O . VAL A 1 91 ? -41.181 -22.263 -23.952 1.00 55.91 91 VAL A O 1
#